Protein AF-A0A966RLU6-F1 (afdb_monomer)

pLDDT: mean 86.17, std 13.53, range [39.44, 98.38]

Foldseek 3Di:
DDDDDDDDDDDDPVVVVVVVVVVVVVVVVVVVVVVVVVDDPDPDAPDPDFQQEEEEEEPVQVVPVGPQVVVLVVVCVVPVVDDSVSRNYYYDYYHQAFPVPDPVVQVQDAPNGPHRDGGSYYHHDGGPCQVVDPDHDD

Nearest PDB structures (foldseek):
  3nq4-assembly1_C  TM=4.376E-01  e=2.181E+00  Salmonella enterica subsp. enterica serovar Typhimurium str. LT2
  7zuw-assembly1_CA  TM=2.846E-01  e=3.031E+00  Saccharomyces cerevisiae
  7b6h-assembly1_A  TM=2.661E-01  e=4.805E+00  Drosophila melanogaster
  4on1-assembly2_B  TM=2.001E-01  e=4.499E+00  Bacteroides fragilis

Radius of gyration: 28.86 Å; Cα contacts (8 Å, |Δi|>4): 133; chains: 1; bounding box: 43×43×102 Å

Sequence (138 aa):
MSIHFGVRPLMSSKFLFGALILIVHLLAAVSVFSQSLLEPRVTRLEVETPTRILFVGNSYFYYNDSLHNHVARMLEADNPYLHRAALQFKSSTISGASLAHHPIEWLVTPGRIGVMEPFELVILHDGSAQPLEHTGAR

Secondary structure (DSSP, 8-state):
-------PPPPPHHHHHHHHHHHHHHHHHHHHHHHHTTS-S--S-S-SS-SSEEEEESHHHHTTT-HHHHHHHHHHHH-TT--GGG---EEEE-TT--GGGS-HHHHHSTTTTS--SPPSEEEE---TTGGG-SSS--

Structure (mmCIF, N/CA/C/O backbone):
data_AF-A0A966RLU6-F1
#
_entry.id   AF-A0A966RLU6-F1
#
loop_
_atom_site.group_PDB
_atom_site.id
_atom_site.type_symbol
_atom_site.label_atom_id
_atom_site.label_alt_id
_atom_site.label_comp_id
_atom_site.label_asym_id
_atom_site.label_entity_id
_atom_site.label_seq_id
_atom_site.pdbx_PDB_ins_code
_atom_site.Cartn_x
_atom_site.Cartn_y
_atom_site.Cartn_z
_atom_site.occupancy
_atom_site.B_iso_or_equiv
_atom_site.auth_seq_id
_atom_site.auth_comp_id
_atom_site.auth_asym_id
_atom_site.auth_atom_id
_atom_site.pdbx_PDB_model_num
ATOM 1 N N . MET A 1 1 ? -13.633 25.106 -85.087 1.00 43.94 1 MET A N 1
ATOM 2 C CA . MET A 1 1 ? -13.422 24.155 -83.977 1.00 43.94 1 MET A CA 1
ATOM 3 C C . MET A 1 1 ? -13.559 24.941 -82.682 1.00 43.94 1 MET A C 1
ATOM 5 O O . MET A 1 1 ? -12.622 25.630 -82.313 1.00 43.94 1 MET A O 1
ATOM 9 N N . SER A 1 2 ? -14.750 24.951 -82.075 1.00 39.44 2 SER A N 1
ATOM 10 C CA . SER A 1 2 ? -15.026 25.729 -80.856 1.00 39.44 2 SER A CA 1
ATOM 11 C C . SER A 1 2 ? -15.148 24.775 -79.676 1.00 39.44 2 SER A C 1
ATOM 13 O O . SER A 1 2 ? -16.048 23.942 -79.639 1.00 39.44 2 SER A O 1
ATOM 15 N N . ILE A 1 3 ? -14.208 24.875 -78.743 1.00 48.66 3 ILE A N 1
ATOM 16 C CA . ILE A 1 3 ? -14.164 24.095 -77.504 1.00 48.66 3 ILE A CA 1
ATOM 17 C C . ILE A 1 3 ? -14.996 24.816 -76.441 1.00 48.66 3 ILE A C 1
ATOM 19 O O . ILE A 1 3 ? -14.689 25.942 -76.057 1.00 48.66 3 ILE A O 1
ATOM 23 N N . HIS A 1 4 ? -16.077 24.177 -75.997 1.00 48.81 4 HIS A N 1
ATOM 24 C CA . HIS A 1 4 ? -16.973 24.697 -74.968 1.00 48.81 4 HIS A CA 1
ATOM 25 C C . HIS A 1 4 ? -16.481 24.218 -73.593 1.00 48.81 4 HIS A C 1
ATOM 27 O O . HIS A 1 4 ? -16.604 23.041 -73.257 1.00 48.81 4 HIS A O 1
ATOM 33 N N . PHE A 1 5 ? -15.878 25.114 -72.807 1.00 56.84 5 PHE A N 1
ATOM 34 C CA . PHE A 1 5 ? -15.482 24.829 -71.426 1.00 56.84 5 PHE A CA 1
ATOM 35 C C . PHE A 1 5 ? -16.711 24.916 -70.512 1.00 56.84 5 PHE A C 1
ATOM 37 O O . PHE A 1 5 ? -17.126 25.998 -70.105 1.00 56.84 5 PHE A O 1
ATOM 44 N N . GLY A 1 6 ? -17.307 23.767 -70.192 1.00 52.62 6 GLY A N 1
ATOM 45 C CA . GLY A 1 6 ? -18.344 23.672 -69.167 1.00 52.62 6 GLY A CA 1
ATOM 46 C C . GLY A 1 6 ? -17.735 23.819 -67.772 1.00 52.62 6 GLY A C 1
ATOM 47 O O . GLY A 1 6 ? -17.035 22.923 -67.300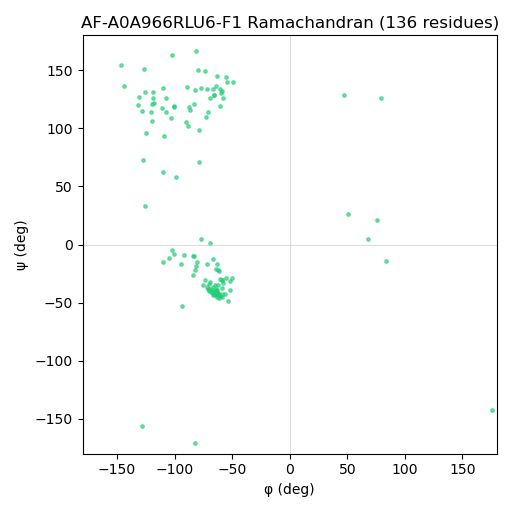 1.00 52.62 6 GLY A O 1
ATOM 48 N N . VAL A 1 7 ? -17.999 24.940 -67.101 1.00 59.72 7 VAL A N 1
ATOM 49 C CA . VAL A 1 7 ? -17.645 25.132 -65.688 1.00 59.72 7 VAL A CA 1
ATOM 50 C C . VAL A 1 7 ? -18.573 24.243 -64.856 1.00 59.72 7 VAL A C 1
ATOM 52 O O . VAL A 1 7 ? -19.788 24.432 -64.858 1.00 59.72 7 VAL A O 1
ATOM 55 N N . ARG A 1 8 ? -18.022 23.227 -64.182 1.00 61.19 8 ARG A N 1
ATOM 56 C CA . ARG A 1 8 ? -18.795 22.359 -63.277 1.00 61.19 8 ARG A CA 1
ATOM 57 C C . ARG A 1 8 ? -19.425 23.215 -62.165 1.00 61.19 8 ARG A C 1
ATOM 59 O O . ARG A 1 8 ? -18.701 24.017 -61.575 1.00 61.19 8 ARG A O 1
ATOM 66 N N . PRO A 1 9 ? -20.725 23.065 -61.849 1.00 56.81 9 PRO A N 1
ATOM 67 C CA . PRO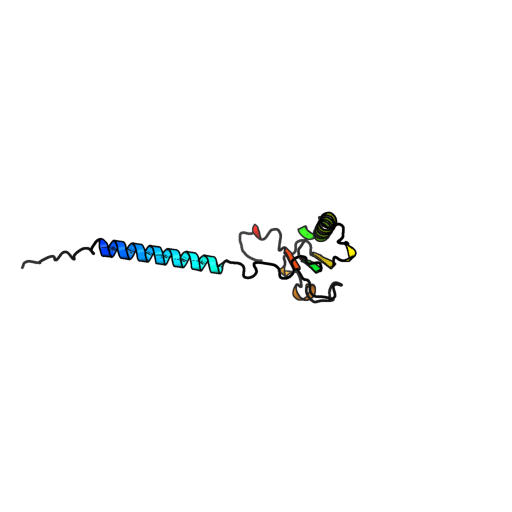 A 1 9 ? -21.344 23.867 -60.805 1.00 56.81 9 PRO A CA 1
ATOM 68 C C . PRO A 1 9 ? -20.733 23.507 -59.448 1.00 56.81 9 PRO A C 1
ATOM 70 O O . PRO A 1 9 ? -20.654 22.336 -59.072 1.00 56.81 9 PRO A O 1
ATOM 73 N N . LEU A 1 10 ? -20.286 24.533 -58.725 1.00 69.31 10 LEU A N 1
ATOM 74 C CA . LEU A 1 10 ? -19.835 24.419 -57.344 1.00 69.31 10 LEU A CA 1
ATOM 75 C C . LEU A 1 10 ? -21.010 23.913 -56.487 1.00 69.31 10 LEU A C 1
ATOM 77 O O . LEU A 1 10 ? -22.135 24.390 -56.643 1.00 69.31 10 LEU A O 1
ATOM 81 N N . MET A 1 11 ? -20.767 22.927 -55.615 1.00 66.19 11 MET A N 1
ATOM 82 C CA . MET A 1 11 ? -21.792 22.360 -54.723 1.00 66.19 11 MET A CA 1
ATOM 83 C C . MET A 1 11 ? -22.567 23.462 -53.983 1.00 66.19 11 MET A C 1
ATOM 85 O O . MET A 1 11 ? -21.982 24.449 -53.539 1.00 66.19 11 MET A O 1
ATOM 89 N N . SER A 1 12 ? -23.887 23.293 -53.832 1.00 77.38 12 SER A N 1
ATOM 90 C CA . SER A 1 12 ? -24.725 24.313 -53.187 1.00 77.38 12 SER A CA 1
ATOM 91 C C . SER A 1 12 ? -24.328 24.512 -51.718 1.00 77.38 12 SER A C 1
ATOM 93 O O . SER A 1 12 ? -23.980 23.559 -51.015 1.00 77.38 12 SER A O 1
ATOM 95 N N . SER A 1 13 ? -24.423 25.751 -51.231 1.00 74.88 13 SER A N 1
ATOM 96 C CA . SER A 1 13 ? -24.063 26.120 -49.854 1.00 74.88 13 SER A CA 1
ATOM 97 C C . SER A 1 13 ? -24.803 25.304 -48.788 1.00 74.88 13 SER A C 1
ATOM 99 O O . SER A 1 13 ? -24.252 25.043 -47.723 1.00 74.88 13 SER A O 1
ATOM 101 N N . LYS A 1 14 ? -26.016 24.825 -49.090 1.00 75.94 14 LYS A N 1
ATOM 102 C CA . LYS A 1 14 ? -26.803 23.957 -48.201 1.00 75.94 14 LYS A CA 1
ATOM 103 C C . LYS A 1 14 ? -26.176 22.568 -48.037 1.00 75.94 14 LYS A C 1
ATOM 105 O O . LYS A 1 14 ? -26.168 22.036 -46.931 1.00 75.94 14 LYS A O 1
ATOM 110 N N . PHE A 1 15 ? -25.614 22.004 -49.110 1.00 77.81 15 PHE A N 1
ATOM 111 C CA . PHE A 1 15 ? -24.894 20.725 -49.051 1.00 77.81 15 PHE A CA 1
ATOM 112 C C . PHE A 1 15 ? -23.563 20.859 -48.308 1.00 77.81 15 PHE A C 1
ATOM 114 O O . PHE A 1 15 ? -23.225 19.994 -47.505 1.00 77.81 15 PHE A O 1
ATOM 121 N N . LEU A 1 16 ? -22.838 21.962 -48.523 1.00 78.25 16 LEU A N 1
ATOM 122 C CA . LEU A 1 16 ? -21.591 22.256 -47.808 1.00 78.25 16 LEU A CA 1
ATOM 123 C C . LEU A 1 16 ? -21.825 22.434 -46.298 1.00 78.25 16 LEU A C 1
ATOM 125 O O . LEU A 1 16 ? -21.077 21.889 -45.492 1.00 78.25 16 LEU A O 1
ATOM 129 N N . PHE A 1 17 ? -22.896 23.132 -45.912 1.00 82.50 17 PHE A N 1
ATOM 130 C CA . PHE A 1 17 ? -23.263 23.322 -44.507 1.00 82.50 17 PHE A CA 1
ATOM 131 C C . PHE A 1 17 ? -2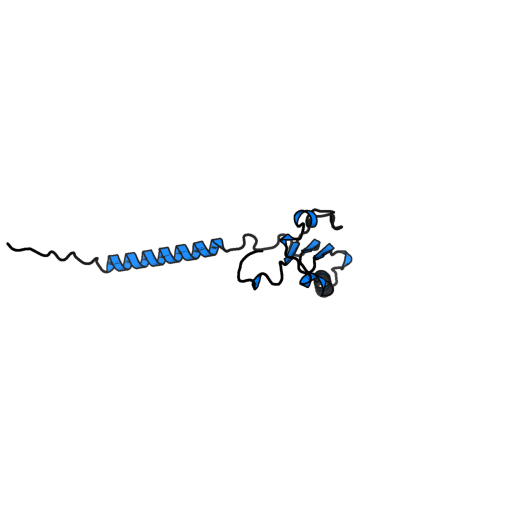3.683 22.006 -43.830 1.00 82.50 17 PHE A C 1
ATOM 133 O O . PHE A 1 17 ? -23.247 21.717 -42.718 1.00 82.50 17 PHE A O 1
ATOM 140 N N . GLY A 1 18 ? -24.462 21.163 -44.520 1.00 87.38 18 GLY A N 1
ATOM 141 C CA . GLY A 1 18 ? -24.825 19.831 -44.024 1.00 87.38 18 GLY A CA 1
ATOM 142 C C . GLY A 1 18 ? -23.618 18.901 -43.849 1.00 87.38 18 GLY A C 1
ATOM 143 O O . GLY A 1 18 ? -23.510 18.222 -42.829 1.00 87.38 18 GLY A O 1
ATOM 144 N N . ALA A 1 19 ? -22.676 18.913 -44.798 1.00 87.19 19 ALA A N 1
ATOM 145 C CA . ALA A 1 19 ? -21.437 18.141 -44.700 1.00 87.19 19 ALA A CA 1
ATOM 146 C C . ALA A 1 19 ? -20.558 18.604 -43.525 1.00 87.19 19 ALA A C 1
ATOM 148 O O . ALA A 1 19 ? -20.012 17.769 -42.806 1.00 87.19 19 ALA A O 1
ATOM 149 N N . LEU A 1 20 ? -20.469 19.917 -43.285 1.00 91.56 20 LEU A N 1
ATOM 150 C CA . LEU 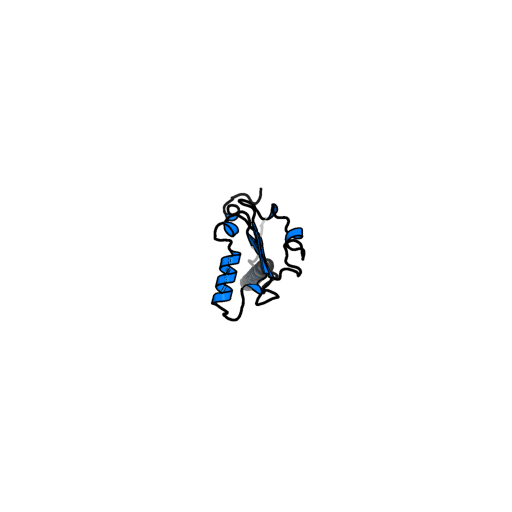A 1 20 ? -19.728 20.470 -42.151 1.00 91.56 20 LEU A CA 1
ATOM 151 C C . LEU A 1 20 ? -20.329 20.027 -40.810 1.00 91.56 20 LEU A C 1
ATOM 153 O O . LEU A 1 20 ? -19.593 19.585 -39.934 1.00 91.56 20 LEU A O 1
ATOM 157 N N . ILE A 1 21 ? -21.658 20.074 -40.663 1.00 92.38 21 ILE A N 1
ATOM 158 C CA . ILE A 1 21 ? -22.342 19.599 -39.449 1.00 92.38 21 ILE A CA 1
ATOM 159 C C . ILE A 1 21 ? -22.067 18.111 -39.213 1.00 92.38 21 ILE A C 1
ATOM 161 O O . ILE A 1 21 ? -21.766 17.724 -38.084 1.00 92.38 21 ILE A O 1
ATOM 165 N N . LEU A 1 22 ? -22.133 17.282 -40.258 1.00 92.31 22 LEU A N 1
ATOM 166 C CA . LEU A 1 22 ? -21.855 15.849 -40.152 1.00 92.31 22 LEU A CA 1
ATOM 167 C C . LEU A 1 22 ? -20.408 15.580 -39.718 1.00 92.31 22 LEU A C 1
ATOM 169 O O . LEU A 1 22 ? -20.182 14.754 -38.839 1.00 92.31 22 LEU A O 1
ATOM 173 N N . ILE A 1 23 ? -19.438 16.297 -40.292 1.00 93.31 23 ILE A N 1
ATOM 174 C CA . ILE A 1 23 ? -18.019 16.181 -39.928 1.00 93.31 23 ILE A CA 1
ATOM 175 C C . ILE A 1 23 ? -17.798 16.579 -38.466 1.00 93.31 23 ILE A C 1
ATOM 177 O O . ILE A 1 23 ? -17.101 15.870 -37.746 1.00 93.31 23 ILE A O 1
ATOM 181 N N . VAL A 1 24 ? -18.424 17.664 -38.002 1.00 93.50 24 VAL A N 1
ATOM 182 C CA . VAL A 1 24 ? -18.355 18.097 -36.597 1.00 93.50 24 VAL A CA 1
ATOM 183 C C . VAL A 1 24 ? -18.931 17.030 -35.661 1.00 93.50 24 VAL A C 1
ATOM 185 O O . VAL A 1 24 ? -18.313 16.717 -34.646 1.00 93.50 24 VAL A O 1
ATOM 188 N N . HIS A 1 25 ? -20.066 16.420 -36.014 1.00 88.44 25 HIS A N 1
ATOM 189 C CA . HIS A 1 25 ? -20.656 15.336 -35.220 1.00 88.44 25 HIS A CA 1
ATOM 190 C C . HIS A 1 25 ? -19.784 14.078 -35.216 1.00 88.44 25 HIS A C 1
ATOM 192 O O . HIS A 1 25 ? -19.627 13.448 -34.173 1.00 88.44 25 HIS A O 1
ATOM 198 N N . LEU A 1 26 ? -19.186 13.727 -36.357 1.00 90.50 26 LEU A N 1
ATOM 199 C CA . LEU A 1 26 ? -18.283 12.585 -36.462 1.00 90.50 26 LEU A CA 1
ATOM 200 C C . LEU A 1 26 ? -17.019 12.802 -35.615 1.00 90.50 26 LEU A C 1
ATOM 202 O O . LEU A 1 26 ? -16.617 11.908 -34.878 1.00 90.50 26 LEU A O 1
ATOM 206 N N . LEU A 1 27 ? -16.433 14.002 -35.667 1.00 88.62 27 LEU A N 1
ATOM 207 C CA . LEU A 1 27 ? -15.283 14.384 -34.843 1.00 88.62 27 LEU A CA 1
ATOM 208 C C . LEU A 1 27 ? -15.621 14.328 -33.348 1.00 88.62 27 LEU A C 1
ATOM 210 O O . LEU A 1 27 ? -14.868 13.736 -32.579 1.00 88.62 27 LEU A O 1
ATOM 214 N N . ALA A 1 28 ? -16.774 14.869 -32.944 1.00 86.62 28 ALA A N 1
ATOM 215 C CA . ALA A 1 28 ? -17.230 14.812 -31.557 1.00 86.62 28 ALA A CA 1
ATOM 216 C C . ALA A 1 28 ? -17.454 13.365 -31.075 1.00 86.62 28 ALA A C 1
ATOM 218 O O . ALA A 1 28 ? -17.046 13.016 -29.968 1.00 86.62 28 ALA A O 1
ATOM 219 N N . ALA A 1 29 ? -18.040 12.502 -31.913 1.00 81.38 29 ALA A N 1
ATOM 220 C CA . ALA A 1 29 ? -18.250 11.091 -31.592 1.00 81.38 29 ALA A CA 1
ATOM 221 C C . ALA A 1 29 ? -16.926 10.327 -31.402 1.00 81.38 29 ALA A C 1
ATOM 223 O O . ALA A 1 29 ? -16.803 9.532 -30.470 1.00 81.38 29 ALA A O 1
ATOM 224 N N . VAL A 1 30 ? -15.915 10.603 -32.237 1.00 83.94 30 VAL A N 1
ATOM 225 C CA . VAL A 1 30 ? -14.570 10.019 -32.093 1.00 83.94 30 VAL A CA 1
ATOM 226 C C . VAL A 1 30 ? -13.915 10.467 -30.782 1.00 83.94 30 VAL A C 1
ATOM 228 O O . VAL A 1 30 ? -13.350 9.635 -30.075 1.00 83.94 30 VAL A O 1
ATOM 231 N N . SER A 1 31 ? -14.030 11.747 -30.409 1.00 74.31 31 SER A N 1
ATOM 232 C CA . SER A 1 31 ? -13.455 12.264 -29.159 1.00 74.31 31 SER A CA 1
ATOM 233 C C . SER A 1 31 ? -14.061 11.630 -27.901 1.00 74.31 31 SER A C 1
ATOM 235 O O . SER A 1 31 ? -13.315 11.268 -26.994 1.00 74.31 31 SER A O 1
ATOM 237 N N . VAL A 1 32 ? -15.386 11.447 -27.848 1.00 75.25 32 VAL A N 1
ATOM 238 C CA . VAL A 1 32 ? -16.063 10.806 -26.701 1.00 75.25 32 VAL A CA 1
ATOM 239 C C . VAL A 1 32 ? -15.668 9.331 -26.579 1.00 75.25 32 VAL A C 1
ATOM 241 O O . VAL A 1 32 ? -15.396 8.845 -25.482 1.00 75.25 32 VAL A O 1
ATOM 244 N N . PHE A 1 33 ? -15.566 8.619 -27.704 1.00 74.06 33 PHE A N 1
ATOM 245 C CA . PHE A 1 33 ? -15.141 7.220 -27.709 1.00 74.06 33 PHE A CA 1
ATOM 246 C C . PHE A 1 33 ? -13.698 7.046 -27.209 1.00 74.06 33 PHE A C 1
ATOM 248 O O . PHE A 1 33 ? -13.432 6.154 -26.409 1.00 74.06 33 PHE A O 1
ATOM 255 N N . SER A 1 34 ? -12.771 7.925 -27.611 1.00 69.62 34 SER A N 1
ATOM 256 C CA . SER A 1 34 ? -11.386 7.886 -27.123 1.00 69.62 34 SER A CA 1
ATOM 257 C C . SER A 1 34 ? -11.268 8.100 -25.613 1.00 69.62 34 SER A C 1
ATOM 259 O O . SER A 1 34 ? -10.405 7.489 -24.989 1.00 69.62 34 SER A O 1
ATOM 261 N N . GLN A 1 35 ? -12.123 8.934 -25.015 1.00 70.94 35 GLN A N 1
ATOM 262 C CA . GLN A 1 35 ? -12.110 9.163 -23.566 1.00 70.94 35 GLN A CA 1
ATOM 263 C C . GLN A 1 35 ? -12.595 7.938 -22.786 1.00 70.94 35 GLN A C 1
ATOM 265 O O . GLN A 1 35 ? -11.978 7.584 -21.787 1.00 70.94 35 GLN A O 1
ATOM 270 N N . SER A 1 36 ? -13.607 7.228 -23.293 1.00 71.31 36 SER A N 1
ATOM 271 C CA . SER A 1 36 ? -14.102 5.986 -22.681 1.00 71.31 36 SER A CA 1
ATOM 272 C C . SER A 1 36 ? -13.037 4.879 -22.609 1.00 71.31 36 SER A C 1
ATOM 274 O O . SER A 1 36 ? -13.051 4.080 -21.676 1.00 71.31 36 SER A O 1
ATOM 276 N N . LEU A 1 37 ? -12.070 4.846 -23.537 1.00 73.56 37 LEU A N 1
ATOM 277 C CA . LEU A 1 37 ? -10.959 3.880 -23.503 1.00 73.56 37 LEU A CA 1
ATOM 278 C C . LEU A 1 37 ? -9.927 4.158 -22.400 1.00 73.56 37 LEU A C 1
ATOM 280 O O . LEU A 1 37 ? -9.115 3.287 -22.094 1.00 73.56 37 LEU A O 1
ATOM 284 N N . LEU A 1 38 ? -9.926 5.367 -21.840 1.00 77.88 38 LEU A N 1
ATOM 285 C CA . LEU A 1 38 ? -8.985 5.794 -20.806 1.00 77.88 38 LEU A CA 1
ATOM 286 C C . LEU A 1 38 ? -9.607 5.779 -19.406 1.00 77.88 38 LEU A C 1
ATOM 288 O O . LEU A 1 38 ? -8.907 6.034 -18.426 1.00 77.88 38 LEU A O 1
ATOM 292 N N . GLU A 1 39 ? -10.904 5.487 -19.292 1.00 83.69 39 GLU A N 1
ATOM 293 C CA . GLU A 1 39 ? -11.570 5.429 -17.997 1.00 83.69 39 GLU A CA 1
ATOM 294 C C . GLU A 1 39 ? -11.137 4.180 -17.214 1.00 83.69 39 GLU A C 1
ATOM 296 O O . GLU A 1 39 ? -11.101 3.068 -17.757 1.00 83.69 39 GLU A O 1
ATOM 301 N N . PRO A 1 40 ? -10.805 4.327 -15.919 1.00 86.50 40 PRO A N 1
ATOM 302 C CA . PRO A 1 40 ? -10.436 3.187 -15.105 1.00 86.50 40 PRO A CA 1
ATOM 303 C C . PRO A 1 40 ? -11.643 2.265 -14.938 1.00 86.50 40 PRO A C 1
ATOM 305 O O . PRO A 1 40 ? -12.714 2.677 -14.496 1.00 86.50 40 PRO A O 1
ATOM 308 N N . ARG A 1 41 ? -11.446 0.974 -15.223 1.00 87.56 41 ARG A N 1
ATOM 309 C CA . ARG A 1 41 ? -12.474 -0.057 -15.006 1.00 87.56 41 ARG A CA 1
ATOM 310 C C . ARG A 1 41 ? -12.936 -0.126 -13.544 1.00 87.56 41 ARG A C 1
ATOM 312 O O . ARG A 1 41 ? -14.085 -0.465 -13.281 1.00 87.56 41 ARG A O 1
ATOM 319 N N . VAL A 1 42 ? -12.033 0.151 -12.604 1.00 86.88 42 VAL A N 1
ATOM 320 C CA . VAL A 1 42 ? -12.311 0.170 -11.164 1.00 86.88 42 VAL A CA 1
ATOM 321 C C . VAL A 1 42 ? -12.412 1.624 -10.718 1.00 86.88 42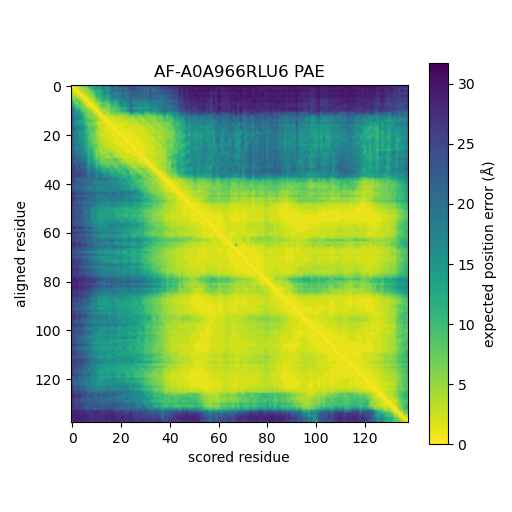 VAL A C 1
ATOM 323 O O . VAL A 1 42 ? -11.412 2.334 -10.680 1.00 86.88 42 VAL A O 1
ATOM 326 N N . THR A 1 43 ? -13.624 2.063 -10.389 1.00 90.06 43 THR A N 1
ATOM 327 C CA . THR A 1 43 ? -13.917 3.445 -9.964 1.00 90.06 43 THR A CA 1
ATOM 328 C C . THR A 1 43 ? -14.154 3.576 -8.462 1.00 90.06 43 THR A C 1
ATOM 330 O O . THR A 1 43 ? -14.176 4.684 -7.933 1.00 90.06 43 THR A O 1
ATOM 333 N N . ARG A 1 44 ? -14.317 2.449 -7.763 1.00 89.69 44 ARG A N 1
ATOM 334 C CA . ARG A 1 44 ? -14.449 2.372 -6.308 1.00 89.69 44 ARG A CA 1
ATOM 335 C C . ARG A 1 44 ? -13.823 1.088 -5.784 1.00 89.69 44 ARG A C 1
ATOM 337 O O . ARG A 1 44 ? -13.768 0.091 -6.504 1.00 89.69 44 ARG A O 1
ATOM 344 N N . LEU A 1 45 ? -13.404 1.115 -4.527 1.00 88.31 45 LEU A N 1
ATOM 345 C CA . LEU A 1 45 ? -12.998 -0.089 -3.812 1.00 88.31 45 LEU A CA 1
ATOM 346 C C . LEU A 1 45 ? -14.232 -0.927 -3.455 1.00 88.31 45 LEU A C 1
ATOM 348 O O . LEU A 1 45 ? -15.316 -0.389 -3.235 1.00 88.31 45 LEU A O 1
ATOM 352 N N . GLU A 1 46 ? -14.063 -2.246 -3.405 1.00 87.94 46 GLU A N 1
ATOM 353 C CA . GLU A 1 46 ? -15.117 -3.170 -2.961 1.00 87.94 46 GLU A CA 1
ATOM 354 C C . GLU A 1 46 ? -15.329 -3.103 -1.444 1.00 87.94 46 GLU A C 1
ATOM 356 O O . GLU A 1 46 ? -16.445 -3.283 -0.962 1.00 87.94 46 GLU A O 1
ATOM 361 N N . VAL A 1 47 ? -14.258 -2.804 -0.703 1.00 91.69 47 VAL A N 1
ATOM 362 C CA . VAL A 1 47 ? -14.261 -2.629 0.750 1.00 91.69 47 VAL A CA 1
ATOM 363 C C . VAL A 1 47 ? -14.021 -1.156 1.057 1.00 91.69 47 VAL A C 1
ATOM 365 O O . VAL A 1 47 ? -12.965 -0.618 0.725 1.00 91.69 47 VAL A O 1
ATOM 368 N N . GLU A 1 48 ? -14.994 -0.501 1.691 1.00 88.62 48 GLU A N 1
ATOM 369 C CA . GLU A 1 48 ? -14.913 0.934 2.008 1.00 88.62 48 GLU A CA 1
ATOM 370 C C . GLU A 1 48 ? -13.875 1.237 3.100 1.00 88.62 48 GLU A C 1
ATOM 372 O O . GLU A 1 48 ? -13.196 2.260 3.043 1.00 88.62 48 GLU A O 1
ATOM 377 N N . THR A 1 49 ? -13.706 0.330 4.068 1.00 89.31 49 THR A N 1
ATOM 378 C CA . THR A 1 49 ? -12.779 0.484 5.202 1.00 89.31 49 THR A CA 1
ATOM 379 C C . THR A 1 49 ? -11.853 -0.732 5.326 1.00 89.31 49 THR A C 1
ATOM 381 O O . THR A 1 49 ? -12.050 -1.567 6.214 1.00 89.31 49 THR A O 1
ATOM 384 N N . PRO A 1 50 ? -10.868 -0.894 4.423 1.00 93.56 50 PRO A N 1
ATOM 385 C CA . PRO A 1 50 ? -10.001 -2.064 4.430 1.00 93.56 50 PRO A CA 1
ATOM 386 C C . PRO A 1 50 ? -9.119 -2.093 5.685 1.00 93.56 50 PRO A C 1
ATOM 388 O O . PRO A 1 50 ? -8.484 -1.108 6.057 1.00 93.56 50 PRO A O 1
ATOM 391 N N . THR A 1 51 ? -9.049 -3.255 6.325 1.00 94.94 51 THR A N 1
ATOM 392 C CA . THR A 1 51 ? -8.226 -3.533 7.512 1.00 94.94 51 THR A CA 1
ATOM 393 C C . THR A 1 51 ? -7.055 -4.469 7.202 1.00 94.94 51 THR A C 1
ATOM 395 O O . THR A 1 51 ? -6.099 -4.531 7.977 1.00 94.94 51 THR A O 1
ATOM 398 N N . ARG A 1 52 ? -7.071 -5.149 6.046 1.00 96.62 52 ARG A N 1
ATOM 399 C CA . ARG A 1 52 ? -5.974 -5.982 5.524 1.00 96.62 52 ARG A CA 1
ATOM 400 C C . ARG A 1 52 ? -5.342 -5.300 4.316 1.00 96.62 52 ARG A C 1
ATOM 402 O O . ARG A 1 52 ? -5.797 -5.482 3.188 1.00 96.62 52 ARG A O 1
ATOM 409 N N . ILE A 1 53 ? -4.286 -4.521 4.554 1.00 97.56 53 ILE A N 1
ATOM 410 C CA . ILE A 1 53 ? -3.617 -3.723 3.514 1.00 97.56 53 ILE A CA 1
ATOM 411 C C . ILE A 1 53 ? -2.160 -4.155 3.354 1.00 97.56 53 ILE A C 1
ATOM 413 O O . ILE A 1 53 ? -1.415 -4.234 4.333 1.00 97.56 53 ILE A O 1
ATOM 417 N N . LEU A 1 54 ? -1.736 -4.382 2.112 1.00 98.12 54 LEU A N 1
ATOM 418 C CA . LEU A 1 54 ? -0.341 -4.631 1.763 1.00 98.12 54 LEU A CA 1
ATOM 419 C C . LEU A 1 54 ? 0.255 -3.426 1.033 1.00 98.12 54 LEU A C 1
ATOM 421 O O . LEU A 1 54 ? -0.258 -2.998 0.006 1.00 98.12 54 LEU A O 1
ATOM 425 N N . PHE A 1 55 ? 1.379 -2.923 1.528 1.00 97.88 55 PHE A N 1
ATOM 426 C CA . PHE A 1 55 ? 2.193 -1.902 0.880 1.00 97.88 55 PHE A CA 1
ATOM 427 C C . PHE A 1 55 ? 3.390 -2.586 0.211 1.00 97.88 55 PHE A C 1
ATOM 429 O O . PHE A 1 55 ? 4.192 -3.226 0.893 1.00 97.88 55 PHE A O 1
ATOM 436 N N . VAL A 1 56 ? 3.521 -2.466 -1.109 1.00 97.88 56 VAL A N 1
ATOM 437 C CA . VAL A 1 56 ? 4.654 -3.006 -1.874 1.00 97.88 56 VAL A CA 1
ATOM 438 C C . VAL A 1 56 ? 5.381 -1.866 -2.567 1.00 97.88 56 VAL A C 1
ATOM 440 O O . VAL A 1 56 ? 4.769 -1.084 -3.292 1.00 97.88 56 VAL A O 1
ATOM 443 N N . GLY A 1 57 ? 6.686 -1.768 -2.349 1.00 96.00 57 GLY A N 1
ATOM 444 C CA . GLY A 1 57 ? 7.487 -0.732 -2.985 1.00 96.00 57 GLY A CA 1
ATOM 445 C C . GLY A 1 57 ? 8.929 -0.751 -2.516 1.00 96.00 57 GLY A C 1
ATOM 446 O O . GLY A 1 57 ? 9.511 -1.800 -2.268 1.00 96.00 57 GLY A O 1
ATOM 447 N N . ASN A 1 58 ? 9.524 0.424 -2.365 1.00 95.44 58 ASN A N 1
ATOM 448 C CA . ASN A 1 58 ? 10.958 0.537 -2.122 1.00 95.44 58 ASN A CA 1
ATOM 449 C C . ASN A 1 58 ? 11.284 1.401 -0.898 1.00 95.44 58 ASN A C 1
ATOM 451 O O . ASN A 1 58 ? 10.484 1.550 0.029 1.00 95.44 58 ASN A O 1
ATOM 455 N N . SER A 1 59 ? 12.493 1.955 -0.886 1.00 94.19 59 SER A N 1
ATOM 456 C CA . SER A 1 59 ? 13.016 2.851 0.142 1.00 94.19 59 SER A CA 1
ATOM 457 C C . SER A 1 59 ? 12.083 4.021 0.478 1.00 94.19 59 SER A C 1
ATOM 459 O O . SER A 1 59 ? 12.064 4.437 1.634 1.00 94.19 59 SER A O 1
ATOM 461 N N . TYR A 1 60 ? 11.259 4.495 -0.464 1.00 91.31 60 TYR A N 1
ATOM 462 C CA . TYR A 1 60 ? 10.240 5.523 -0.208 1.00 91.31 60 TYR A CA 1
ATOM 463 C C . TYR A 1 60 ? 9.171 5.054 0.784 1.00 91.31 60 TYR A C 1
ATOM 465 O O . TYR A 1 60 ? 8.748 5.811 1.655 1.00 91.31 60 TYR A O 1
ATOM 473 N N . PHE A 1 61 ? 8.760 3.789 0.696 1.00 94.06 61 PHE A N 1
ATOM 474 C CA . PHE A 1 61 ? 7.827 3.187 1.647 1.00 94.06 61 PHE A CA 1
ATOM 475 C C . PHE A 1 61 ? 8.503 2.722 2.929 1.00 94.06 61 PHE A C 1
ATOM 477 O O . PHE A 1 61 ? 7.795 2.500 3.907 1.00 94.06 61 PHE A O 1
ATOM 484 N N . TYR A 1 62 ? 9.827 2.546 2.945 1.00 94.62 62 TYR A N 1
ATOM 485 C CA . TYR A 1 62 ? 10.560 2.009 4.092 1.00 94.62 62 TYR A CA 1
ATOM 486 C C . TYR A 1 62 ? 11.104 3.092 5.035 1.00 94.62 62 TYR A C 1
ATOM 488 O O . TYR A 1 62 ? 10.818 3.053 6.228 1.00 94.62 62 TYR A O 1
ATOM 496 N N . TYR A 1 63 ? 11.856 4.080 4.533 1.00 90.94 63 TYR A N 1
ATOM 497 C CA . TYR A 1 63 ? 12.665 4.977 5.379 1.00 90.94 63 TYR A CA 1
ATOM 498 C C . TYR A 1 63 ? 11.892 6.083 6.116 1.00 90.94 63 TYR A C 1
ATOM 500 O O . TYR A 1 63 ? 12.501 6.889 6.813 1.00 90.94 63 TYR A O 1
ATOM 508 N N . ASN A 1 64 ? 10.564 6.100 6.030 1.00 86.94 64 ASN A N 1
ATOM 509 C CA . ASN A 1 64 ? 9.703 7.010 6.784 1.00 86.94 64 ASN A CA 1
ATOM 510 C C . ASN A 1 64 ? 8.907 6.237 7.849 1.00 86.94 64 ASN A C 1
ATOM 512 O O . ASN A 1 64 ? 7.696 6.102 7.715 1.00 86.94 64 ASN A O 1
ATOM 516 N N . ASP A 1 65 ? 9.605 5.610 8.810 1.00 89.62 65 ASP A N 1
ATOM 517 C CA . ASP A 1 65 ? 9.023 4.686 9.816 1.00 89.62 65 ASP A CA 1
ATOM 518 C C . ASP A 1 65 ? 8.146 3.583 9.191 1.00 89.62 65 ASP A C 1
ATOM 520 O O . ASP A 1 65 ? 7.220 3.058 9.792 1.00 89.62 65 ASP A O 1
ATOM 524 N N . SER A 1 66 ? 8.432 3.251 7.938 1.00 91.81 66 SER A N 1
ATOM 525 C CA . SER A 1 66 ? 7.521 2.660 6.975 1.00 91.81 66 SER A CA 1
ATOM 526 C C . SER A 1 66 ? 6.126 3.304 6.855 1.00 91.81 66 SER A C 1
ATOM 528 O O . SER A 1 66 ? 5.356 3.404 7.807 1.00 91.81 66 SER A O 1
ATOM 530 N N . LEU A 1 67 ? 5.720 3.637 5.626 1.00 94.44 67 LEU A N 1
ATOM 531 C CA . LEU A 1 67 ? 4.483 4.385 5.353 1.00 94.44 67 LEU A CA 1
ATOM 532 C C . LEU A 1 67 ? 3.228 3.777 6.013 1.00 94.44 67 LEU A C 1
ATOM 534 O O . LEU A 1 67 ? 2.397 4.507 6.555 1.00 94.44 67 LEU A O 1
ATOM 538 N N . HIS A 1 68 ? 3.118 2.446 6.035 1.00 95.25 68 HIS A N 1
ATOM 539 C CA . HIS A 1 68 ? 1.985 1.737 6.637 1.00 95.25 68 HIS A CA 1
ATOM 540 C C . HIS A 1 68 ? 1.778 2.051 8.130 1.00 95.25 68 HIS A C 1
ATOM 542 O O . HIS A 1 68 ? 0.640 2.076 8.600 1.00 95.25 68 HIS A O 1
ATOM 548 N N . ASN A 1 69 ? 2.846 2.350 8.878 1.00 95.19 69 ASN A N 1
ATOM 549 C CA . ASN A 1 69 ? 2.747 2.701 10.293 1.00 95.19 69 ASN A CA 1
ATOM 550 C C . ASN A 1 69 ? 2.115 4.076 10.499 1.00 95.19 69 ASN A C 1
ATOM 552 O O . ASN A 1 69 ? 1.329 4.241 11.433 1.00 95.19 69 ASN A O 1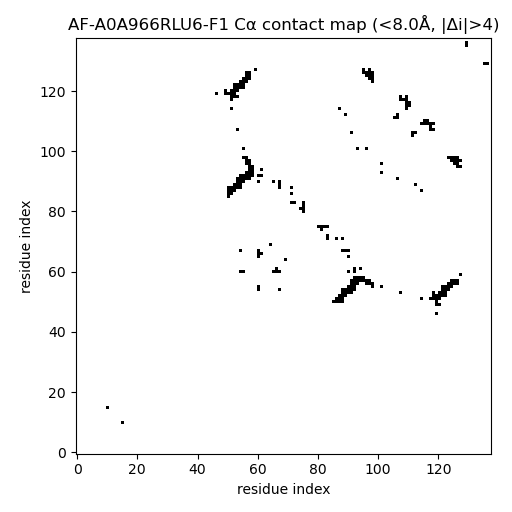
ATOM 556 N N . HIS A 1 70 ? 2.434 5.045 9.639 1.00 94.50 70 HIS A N 1
ATOM 557 C CA . HIS A 1 70 ? 1.806 6.363 9.671 1.00 94.50 70 HIS A CA 1
ATOM 558 C C . HIS A 1 70 ? 0.327 6.282 9.301 1.00 94.50 70 HIS A C 1
ATOM 560 O O . HIS A 1 70 ? -0.496 6.858 10.006 1.00 94.50 70 HIS A O 1
ATOM 566 N N . VAL A 1 71 ? -0.021 5.512 8.264 1.00 94.38 71 VAL A N 1
ATOM 567 C CA . VAL A 1 71 ? -1.424 5.293 7.872 1.00 94.38 71 VAL A CA 1
ATOM 568 C C . VAL A 1 71 ? -2.221 4.670 9.019 1.00 94.38 71 VAL A C 1
ATOM 570 O O . VAL A 1 71 ? -3.290 5.170 9.356 1.00 94.38 71 VAL A O 1
ATOM 573 N N . ALA A 1 72 ? -1.675 3.649 9.688 1.00 93.44 72 ALA A N 1
ATOM 574 C CA . ALA A 1 72 ? -2.320 3.045 10.854 1.00 93.44 72 ALA A CA 1
ATOM 575 C C . ALA A 1 72 ? -2.561 4.056 11.991 1.00 93.44 72 ALA A C 1
ATOM 577 O O . ALA A 1 72 ? -3.642 4.070 12.571 1.00 93.44 72 ALA A O 1
ATOM 578 N N . ARG A 1 73 ? -1.584 4.928 12.292 1.00 92.75 73 ARG A N 1
ATOM 579 C CA . ARG A 1 73 ? -1.730 5.968 13.332 1.00 92.75 73 ARG A CA 1
ATOM 580 C C . ARG A 1 73 ? -2.765 7.031 12.956 1.00 92.75 73 ARG A C 1
ATOM 582 O O . ARG A 1 73 ? -3.472 7.505 13.834 1.00 92.75 73 ARG A O 1
ATOM 589 N N . MET A 1 74 ? -2.855 7.412 11.680 1.00 93.38 74 MET A N 1
ATOM 590 C CA . MET A 1 74 ? -3.872 8.365 11.218 1.00 93.38 74 MET A CA 1
ATOM 591 C C . MET A 1 74 ? -5.282 7.783 11.344 1.00 93.38 74 MET A C 1
ATOM 593 O O . MET A 1 74 ? -6.174 8.479 11.810 1.00 93.38 74 MET A O 1
ATOM 597 N N . LEU A 1 75 ? -5.468 6.505 11.000 1.00 92.06 75 LEU A N 1
ATOM 598 C CA . LEU A 1 75 ? -6.753 5.821 11.168 1.00 92.06 75 LEU A CA 1
ATOM 599 C C . LEU A 1 75 ? -7.161 5.695 12.641 1.00 92.06 75 LEU A C 1
ATOM 601 O O . LEU A 1 75 ? -8.319 5.913 12.972 1.00 92.06 75 LEU A O 1
ATOM 605 N N . GLU A 1 76 ? -6.216 5.375 13.524 1.00 90.75 76 GLU A N 1
ATOM 606 C CA . GLU A 1 76 ? -6.454 5.324 14.974 1.00 90.75 76 GLU A CA 1
ATOM 607 C C . GLU A 1 76 ? -6.803 6.708 15.552 1.00 90.75 76 GLU A C 1
ATOM 609 O O . GLU A 1 76 ? -7.634 6.816 16.451 1.00 90.75 76 GLU A O 1
ATOM 614 N N . ALA A 1 77 ? -6.204 7.779 15.019 1.00 91.81 77 ALA A N 1
ATOM 615 C CA . ALA A 1 77 ? -6.514 9.148 15.426 1.00 91.81 77 ALA A CA 1
ATOM 616 C C . ALA A 1 77 ? -7.891 9.627 14.929 1.00 91.81 77 ALA A C 1
ATOM 618 O O . ALA A 1 77 ? -8.570 10.358 15.646 1.00 91.81 77 ALA A O 1
ATOM 619 N N . ASP A 1 78 ? -8.293 9.230 13.720 1.00 92.56 78 ASP A N 1
ATOM 620 C CA . ASP A 1 78 ? -9.595 9.568 13.131 1.00 92.56 78 ASP A CA 1
ATOM 621 C C . ASP A 1 78 ? -10.740 8.749 13.750 1.00 92.56 78 ASP A C 1
ATOM 623 O O . ASP A 1 78 ? -11.842 9.253 13.965 1.00 92.56 78 ASP A O 1
ATOM 627 N N . ASN A 1 79 ? -10.465 7.491 14.112 1.00 88.75 79 ASN A N 1
ATOM 628 C CA . ASN A 1 79 ? -11.431 6.593 14.725 1.00 88.75 79 ASN A CA 1
ATOM 629 C C . ASN A 1 79 ? -10.911 6.031 16.063 1.00 88.75 79 ASN A C 1
ATOM 631 O O . ASN A 1 79 ? -10.247 4.993 16.077 1.00 88.75 79 ASN A O 1
ATOM 635 N N . PRO A 1 80 ? -11.284 6.631 17.210 1.00 83.44 80 PRO A N 1
ATOM 636 C CA . PRO A 1 80 ? -10.796 6.210 18.526 1.00 83.44 80 PRO A CA 1
ATOM 637 C C . PRO A 1 80 ? -11.273 4.812 18.958 1.00 83.44 80 PRO A C 1
ATOM 639 O O . PRO A 1 80 ? -10.753 4.258 19.927 1.00 83.44 80 PRO A O 1
ATOM 642 N N . TYR A 1 81 ? -12.256 4.229 18.264 1.00 86.06 81 TYR A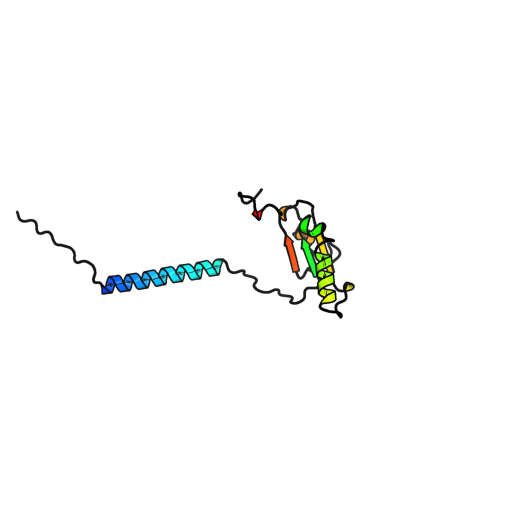 N 1
ATOM 643 C CA . TYR A 1 81 ? -12.731 2.862 18.504 1.00 86.06 81 TYR A CA 1
ATOM 644 C C . TYR A 1 81 ? -12.007 1.821 17.636 1.00 86.06 81 TYR A C 1
ATOM 646 O O . TYR A 1 81 ? -12.174 0.618 17.842 1.00 86.06 81 TYR A O 1
ATOM 654 N N . LEU A 1 82 ? -11.201 2.261 16.666 1.00 85.94 82 LEU A N 1
ATOM 655 C CA . LEU A 1 82 ? -10.394 1.391 15.825 1.00 85.94 82 LEU A CA 1
ATOM 656 C C . LEU A 1 82 ? -9.044 1.140 16.491 1.00 85.94 82 LEU A C 1
ATOM 658 O O . LEU A 1 82 ? -8.127 1.956 16.445 1.00 85.94 82 LEU A O 1
ATOM 662 N N . HIS A 1 83 ? -8.903 -0.036 17.090 1.00 85.50 83 HIS A N 1
ATOM 663 C CA . HIS A 1 83 ? -7.639 -0.435 17.688 1.00 85.50 83 HIS A CA 1
ATOM 664 C C . HIS A 1 83 ? -6.636 -0.876 16.625 1.00 85.50 83 HIS A C 1
ATOM 666 O O . HIS A 1 83 ? -6.940 -1.717 15.778 1.00 85.50 83 HIS A O 1
ATOM 672 N N . ARG A 1 84 ? -5.388 -0.413 16.743 1.00 84.44 84 ARG A N 1
ATOM 673 C CA . ARG A 1 84 ? -4.283 -0.815 15.859 1.00 84.44 84 ARG A CA 1
ATOM 674 C C . ARG A 1 84 ? -4.107 -2.332 15.735 1.00 84.44 84 ARG A C 1
ATOM 676 O O . ARG A 1 84 ? -3.717 -2.811 14.678 1.00 84.44 84 ARG A O 1
ATOM 683 N N . ALA A 1 85 ? -4.417 -3.093 16.786 1.00 86.50 85 ALA A N 1
ATOM 684 C CA . ALA A 1 85 ? -4.345 -4.556 16.777 1.00 86.50 85 ALA A CA 1
ATOM 685 C C . ALA A 1 85 ? -5.328 -5.223 15.792 1.00 86.50 85 ALA A C 1
ATOM 687 O O . ALA A 1 85 ? -5.105 -6.364 15.395 1.00 86.50 85 ALA A O 1
ATOM 688 N N . ALA A 1 86 ? -6.393 -4.524 15.389 1.00 89.81 86 ALA A N 1
ATOM 689 C CA . ALA A 1 86 ? -7.325 -4.987 14.365 1.00 89.81 86 ALA A CA 1
ATOM 690 C C . ALA A 1 86 ? -6.803 -4.747 12.934 1.00 89.81 86 ALA A C 1
ATOM 692 O O . ALA A 1 86 ? -7.317 -5.341 11.989 1.00 89.81 86 ALA A O 1
ATOM 693 N N . LEU A 1 87 ? -5.779 -3.902 12.761 1.00 94.56 87 LEU A N 1
ATOM 694 C CA . LEU A 1 87 ? -5.195 -3.592 11.459 1.00 94.56 87 LEU A CA 1
ATOM 695 C C . LEU A 1 87 ? -4.105 -4.603 11.109 1.00 94.56 87 LEU A C 1
ATOM 697 O O . LEU A 1 87 ? -3.061 -4.689 11.755 1.00 94.56 87 LEU A O 1
ATOM 701 N N . GLN A 1 88 ? -4.315 -5.336 10.024 1.00 96.69 88 GLN A N 1
ATOM 702 C CA . GLN A 1 88 ? -3.354 -6.287 9.475 1.00 96.69 88 GLN A CA 1
ATOM 703 C C . GLN A 1 88 ? -2.590 -5.646 8.317 1.00 96.69 88 GLN A C 1
ATOM 705 O O . GLN A 1 88 ? -2.619 -6.113 7.177 1.00 96.69 88 GLN A O 1
ATOM 710 N N . PHE A 1 89 ? -1.916 -4.534 8.609 1.00 96.75 89 PHE A N 1
ATOM 711 C CA . PHE A 1 89 ? -1.108 -3.834 7.617 1.00 96.75 89 PHE A CA 1
ATOM 712 C C . PHE A 1 89 ? 0.262 -4.499 7.490 1.00 96.75 89 PHE A C 1
ATOM 714 O O . PHE A 1 89 ? 0.921 -4.796 8.489 1.00 96.75 89 PHE A O 1
ATOM 721 N N . LYS A 1 90 ? 0.698 -4.738 6.252 1.00 97.38 90 LYS A N 1
ATOM 722 C CA . LYS A 1 90 ? 2.003 -5.324 5.929 1.00 97.38 90 LYS A CA 1
ATOM 723 C C . LYS A 1 90 ? 2.751 -4.452 4.938 1.00 97.38 90 LYS A C 1
ATOM 725 O O . LYS A 1 90 ? 2.145 -3.783 4.111 1.00 97.38 90 LYS A O 1
ATOM 730 N N . SER A 1 91 ? 4.075 -4.494 5.009 1.00 97.19 91 SER A N 1
ATOM 731 C CA . SER A 1 91 ? 4.961 -3.770 4.104 1.00 97.19 91 SER A CA 1
ATOM 732 C C . SER A 1 91 ? 6.024 -4.719 3.562 1.00 97.19 91 SER A C 1
ATOM 734 O O . SER A 1 91 ? 6.682 -5.418 4.333 1.00 97.19 91 SER A O 1
ATOM 736 N N . SER A 1 92 ? 6.164 -4.771 2.240 1.00 97.31 92 SER A N 1
ATOM 737 C CA . SER A 1 92 ? 7.214 -5.503 1.535 1.00 97.31 92 SER A CA 1
ATOM 738 C C . SER A 1 92 ? 8.022 -4.504 0.724 1.00 97.31 92 SER A C 1
ATOM 740 O O . SER A 1 92 ? 7.550 -3.985 -0.289 1.00 97.31 92 SER A O 1
ATOM 742 N N . THR A 1 93 ? 9.232 -4.206 1.192 1.00 96.50 93 THR A N 1
ATOM 743 C CA . THR A 1 93 ? 10.076 -3.177 0.585 1.00 96.50 93 THR A CA 1
ATOM 744 C C . THR A 1 93 ? 11.449 -3.704 0.220 1.00 96.50 93 THR A C 1
ATOM 746 O O . THR A 1 93 ? 12.124 -4.288 1.067 1.00 96.50 93 THR A O 1
ATOM 749 N N . ILE A 1 94 ? 11.887 -3.436 -1.010 1.00 95.75 94 ILE A N 1
ATOM 750 C CA . ILE A 1 94 ? 13.254 -3.704 -1.469 1.00 95.75 94 ILE A CA 1
ATOM 751 C C . ILE A 1 94 ? 13.885 -2.360 -1.848 1.00 95.75 94 ILE A C 1
ATOM 753 O O . ILE A 1 94 ? 13.353 -1.617 -2.671 1.00 95.75 94 ILE A O 1
ATOM 757 N N . SER A 1 95 ? 15.002 -1.999 -1.211 1.00 93.56 95 SER A N 1
ATOM 758 C CA . SER A 1 95 ? 15.637 -0.694 -1.443 1.00 93.56 95 SER A CA 1
ATOM 759 C C . SER A 1 95 ? 16.037 -0.529 -2.914 1.00 93.56 95 SER A C 1
ATOM 761 O O . SER A 1 95 ? 16.654 -1.422 -3.488 1.00 93.56 95 SER A O 1
ATOM 763 N N . GLY A 1 96 ? 15.663 0.600 -3.525 1.00 91.75 96 GLY A N 1
ATOM 764 C CA . GLY A 1 96 ? 15.946 0.902 -4.935 1.00 91.75 96 GLY A CA 1
ATOM 765 C C . GLY A 1 96 ? 15.211 0.039 -5.971 1.00 91.75 96 GLY A C 1
ATOM 766 O O . GLY A 1 96 ? 15.478 0.185 -7.160 1.00 91.75 96 GLY A O 1
ATOM 767 N N . ALA A 1 97 ? 14.305 -0.852 -5.563 1.00 92.81 97 ALA A N 1
ATOM 768 C CA . ALA A 1 97 ? 13.618 -1.740 -6.491 1.00 92.81 97 ALA A CA 1
ATOM 769 C C . ALA A 1 97 ? 12.451 -1.072 -7.239 1.00 92.81 97 ALA A C 1
ATOM 771 O O . ALA A 1 97 ? 11.765 -0.194 -6.707 1.00 92.81 97 ALA A O 1
ATOM 772 N N . SER A 1 98 ? 12.215 -1.555 -8.461 1.00 93.38 98 SER A N 1
ATOM 773 C CA . SER A 1 98 ? 10.936 -1.469 -9.167 1.00 93.38 98 SER A CA 1
ATOM 774 C C . SER A 1 98 ? 9.987 -2.580 -8.701 1.00 93.38 98 SER A C 1
ATOM 776 O O . SER A 1 98 ? 10.416 -3.563 -8.088 1.00 93.38 98 SER A O 1
ATOM 778 N N . LEU A 1 99 ? 8.702 -2.474 -9.045 1.00 93.75 99 LEU A N 1
ATOM 779 C CA . LEU A 1 99 ? 7.696 -3.504 -8.766 1.00 93.75 99 LEU A CA 1
ATOM 780 C C . LEU A 1 99 ? 8.043 -4.851 -9.406 1.00 93.75 99 LEU A C 1
ATOM 782 O O . LEU A 1 99 ? 7.732 -5.888 -8.826 1.00 93.75 99 LEU A O 1
ATOM 786 N N . ALA A 1 100 ? 8.731 -4.852 -10.552 1.00 94.25 100 ALA A N 1
ATOM 787 C CA . ALA A 1 100 ? 9.144 -6.072 -11.250 1.00 94.25 100 ALA A CA 1
ATOM 788 C C . ALA A 1 100 ? 10.086 -6.966 -10.420 1.00 94.25 100 ALA A C 1
ATOM 790 O O . ALA A 1 100 ? 10.159 -8.169 -10.656 1.00 94.25 100 ALA A O 1
ATOM 791 N N . HIS A 1 101 ? 10.791 -6.406 -9.432 1.00 95.19 101 HIS A N 1
ATOM 792 C CA . HIS A 1 101 ? 11.640 -7.185 -8.528 1.00 95.19 101 HIS A CA 1
ATOM 793 C C . HIS A 1 101 ? 10.866 -7.829 -7.368 1.00 95.19 101 HIS A C 1
ATOM 795 O O . HIS A 1 101 ? 11.432 -8.640 -6.633 1.00 95.19 101 HIS A O 1
ATOM 801 N N . HIS A 1 102 ? 9.595 -7.470 -7.164 1.00 97.31 102 HIS A N 1
ATOM 802 C CA . HIS A 1 102 ? 8.780 -8.035 -6.096 1.00 97.31 102 HIS A CA 1
ATOM 803 C C . HIS A 1 102 ? 8.058 -9.304 -6.564 1.00 97.31 102 HIS A C 1
ATOM 805 O O . HIS A 1 102 ? 7.434 -9.309 -7.625 1.00 97.31 102 HIS A O 1
ATOM 811 N N . PRO A 1 103 ? 8.037 -10.375 -5.750 1.00 97.38 103 PRO A N 1
ATOM 812 C CA . PRO A 1 103 ? 7.262 -11.572 -6.052 1.00 97.38 103 PRO A CA 1
ATOM 813 C C . PRO A 1 103 ? 5.779 -11.347 -5.706 1.00 97.38 103 PRO A C 1
ATOM 815 O O . PRO A 1 103 ? 5.277 -11.893 -4.724 1.00 97.38 103 PRO A O 1
ATOM 818 N N . ILE A 1 104 ? 5.081 -10.511 -6.487 1.00 97.75 104 ILE A N 1
ATOM 819 C CA . ILE A 1 104 ? 3.718 -10.033 -6.180 1.00 97.75 104 ILE A CA 1
ATOM 820 C C . ILE A 1 104 ? 2.748 -11.184 -5.908 1.00 97.75 104 ILE A C 1
ATOM 822 O O . ILE A 1 104 ? 2.078 -11.166 -4.881 1.00 97.75 104 ILE A O 1
ATOM 826 N N . GLU A 1 105 ? 2.715 -12.207 -6.765 1.00 97.69 105 GLU A N 1
ATOM 827 C CA . GLU A 1 105 ? 1.822 -13.365 -6.599 1.00 97.69 105 GLU A CA 1
ATOM 828 C C . GLU A 1 105 ? 2.017 -14.057 -5.245 1.00 97.69 105 GLU A C 1
ATOM 830 O O . GLU A 1 105 ? 1.054 -14.383 -4.549 1.00 97.69 105 GLU A O 1
ATOM 835 N N . TRP A 1 106 ? 3.272 -14.229 -4.828 1.00 98.25 106 TRP A N 1
ATOM 836 C CA . TRP A 1 106 ? 3.588 -14.813 -3.531 1.00 98.25 106 TRP A CA 1
ATOM 837 C C . TRP A 1 106 ? 3.187 -13.882 -2.383 1.00 98.25 106 TRP A C 1
ATOM 839 O O . TRP A 1 106 ? 2.630 -14.347 -1.392 1.00 98.25 106 TRP A O 1
ATOM 849 N N . LEU A 1 107 ? 3.425 -12.572 -2.517 1.00 98.19 107 LEU A N 1
ATOM 850 C CA . LEU A 1 107 ? 3.102 -11.585 -1.483 1.00 98.19 107 LEU A CA 1
ATOM 851 C C . LEU A 1 107 ? 1.596 -11.472 -1.220 1.00 98.19 107 LEU A C 1
ATOM 853 O O . LEU A 1 107 ? 1.199 -11.328 -0.066 1.00 98.19 107 LEU A O 1
ATOM 857 N N . VAL A 1 108 ? 0.767 -11.546 -2.266 1.00 98.00 108 VAL A N 1
ATOM 858 C CA . VAL A 1 108 ? -0.698 -11.438 -2.139 1.00 98.00 108 VAL A CA 1
ATOM 859 C C . VAL A 1 108 ? -1.371 -12.760 -1.769 1.00 98.00 108 VAL A C 1
ATOM 861 O O . VAL A 1 108 ? -2.554 -12.772 -1.435 1.00 98.00 108 VAL A O 1
ATOM 864 N N . THR A 1 109 ? -0.637 -13.875 -1.808 1.00 98.38 109 THR A N 1
ATOM 865 C CA . THR A 1 109 ? -1.173 -15.184 -1.430 1.00 98.38 109 THR A CA 1
ATOM 866 C C . THR A 1 109 ? -1.439 -15.226 0.084 1.00 98.38 109 THR A C 1
ATOM 868 O O . THR A 1 109 ? -0.509 -15.003 0.872 1.00 98.38 109 THR A O 1
ATOM 871 N N . PRO A 1 110 ? -2.666 -15.572 0.524 1.00 98.25 110 PRO A N 1
ATOM 872 C CA . PRO A 1 110 ? -2.989 -15.668 1.944 1.00 98.25 110 PRO A CA 1
ATOM 873 C C . PRO A 1 110 ? -2.039 -16.602 2.709 1.00 98.25 110 PRO A C 1
ATOM 875 O O . PRO A 1 110 ? -1.618 -17.653 2.223 1.00 98.25 110 PRO A O 1
ATOM 878 N N . GLY A 1 111 ? -1.667 -16.194 3.917 1.00 97.44 111 GLY A N 1
ATOM 879 C CA . GLY A 1 111 ? -0.790 -16.913 4.840 1.00 97.44 111 GLY A CA 1
ATOM 880 C C . GLY A 1 111 ? 0.713 -16.722 4.608 1.00 97.44 111 GLY A C 1
ATOM 881 O O . GLY A 1 111 ? 1.496 -17.028 5.504 1.00 97.44 111 GLY A O 1
ATOM 882 N N . ARG A 1 112 ? 1.158 -16.177 3.467 1.00 97.31 112 ARG A N 1
ATOM 883 C CA . ARG A 1 112 ? 2.601 -16.083 3.149 1.00 97.31 112 ARG A CA 1
ATOM 884 C C . ARG A 1 112 ? 3.373 -15.093 4.013 1.00 97.31 112 ARG A C 1
ATOM 886 O O . ARG A 1 112 ? 4.537 -15.331 4.319 1.00 97.31 112 ARG A O 1
ATOM 893 N N . ILE A 1 113 ? 2.719 -14.014 4.434 1.00 96.62 113 ILE A N 1
ATOM 894 C CA . ILE A 1 113 ? 3.330 -12.942 5.237 1.00 96.62 113 ILE A CA 1
ATOM 895 C C . ILE A 1 113 ? 2.565 -12.667 6.540 1.00 96.62 113 ILE A C 1
ATOM 897 O O . ILE A 1 113 ? 2.517 -11.540 7.037 1.00 96.62 113 ILE A O 1
ATOM 901 N N . GLY A 1 114 ? 1.971 -13.718 7.116 1.00 95.31 114 GLY A N 1
ATOM 902 C CA . GLY A 1 114 ? 1.315 -13.658 8.427 1.00 95.31 114 GLY A CA 1
ATOM 903 C C . GLY A 1 114 ? -0.050 -12.964 8.430 1.00 95.31 114 GLY A C 1
ATOM 904 O O . GLY A 1 114 ? -0.481 -12.487 9.475 1.00 95.31 114 GLY A O 1
ATOM 905 N N . VAL A 1 115 ? -0.705 -12.884 7.269 1.00 97.31 115 VAL A N 1
ATOM 906 C CA . VAL A 1 115 ? -2.102 -12.454 7.094 1.00 97.31 115 VAL A CA 1
ATOM 907 C C . VAL A 1 115 ? -2.830 -13.619 6.439 1.00 97.31 115 VAL A C 1
ATOM 909 O O . VAL A 1 115 ? -2.457 -14.010 5.339 1.00 97.31 115 VAL A O 1
ATOM 912 N N . MET A 1 116 ? -3.783 -14.235 7.139 1.00 97.56 116 MET A N 1
ATOM 913 C CA . MET A 1 116 ? -4.367 -15.527 6.738 1.00 97.56 116 MET A CA 1
ATOM 914 C C . MET A 1 116 ? -5.471 -15.415 5.689 1.00 97.56 116 MET A C 1
ATOM 916 O O . MET A 1 116 ? -5.749 -16.388 4.996 1.00 97.56 116 MET A O 1
ATOM 920 N N . GLU A 1 117 ? -6.086 -14.244 5.574 1.00 97.50 117 GLU A N 1
ATOM 921 C CA . GLU A 1 117 ? -7.110 -13.939 4.579 1.00 97.50 117 GLU A CA 1
ATOM 922 C C . GLU A 1 117 ? -6.515 -13.114 3.428 1.00 97.50 117 GLU A C 1
ATOM 924 O O . GLU A 1 117 ? -5.437 -12.535 3.587 1.00 97.50 117 GLU A O 1
ATOM 929 N N . PRO A 1 118 ? -7.184 -13.032 2.265 1.00 97.38 118 PRO A N 1
ATOM 930 C CA . PRO A 1 118 ? -6.767 -12.126 1.201 1.00 97.38 118 PRO A CA 1
ATOM 931 C C . PRO A 1 118 ? -6.660 -10.676 1.687 1.00 97.38 118 PRO A C 1
ATOM 933 O O . PRO A 1 118 ? -7.473 -10.212 2.496 1.00 97.38 118 PRO A O 1
ATOM 936 N N . PHE A 1 119 ? -5.668 -9.959 1.157 1.00 97.81 119 PHE A N 1
ATOM 937 C CA . PHE A 1 119 ? -5.600 -8.509 1.299 1.00 97.81 119 PHE A CA 1
ATOM 938 C C . PHE A 1 119 ? -6.798 -7.863 0.599 1.00 97.81 119 PHE A C 1
ATOM 940 O O . PHE A 1 119 ? -7.147 -8.234 -0.518 1.00 97.81 119 PHE A O 1
ATOM 947 N N . GLU A 1 120 ? -7.405 -6.883 1.260 1.00 96.88 120 GLU A N 1
ATOM 948 C CA . GLU A 1 120 ? -8.534 -6.106 0.732 1.00 96.88 120 GLU A CA 1
ATOM 949 C C . GLU A 1 120 ? -8.049 -4.954 -0.148 1.00 96.88 120 GLU A C 1
ATOM 951 O O . GLU A 1 120 ? -8.759 -4.497 -1.040 1.00 96.88 120 GLU A O 1
ATOM 956 N N . LEU A 1 121 ? -6.827 -4.481 0.106 1.00 96.19 121 LEU A N 1
ATOM 957 C CA . LEU A 1 121 ? -6.175 -3.439 -0.669 1.00 96.19 121 LEU A CA 1
ATOM 958 C C . LEU A 1 121 ? -4.674 -3.714 -0.769 1.00 96.19 121 LEU A C 1
ATOM 960 O O . LEU A 1 121 ? -4.012 -4.028 0.223 1.00 96.19 121 LEU A O 1
ATOM 964 N N . VAL A 1 122 ? -4.128 -3.541 -1.969 1.00 96.50 122 VAL A N 1
ATOM 965 C CA . VAL A 1 122 ? -2.685 -3.560 -2.214 1.00 96.50 122 VAL A CA 1
ATOM 966 C C . VAL A 1 122 ? -2.279 -2.209 -2.787 1.00 96.50 122 VAL A C 1
ATOM 968 O O . VAL A 1 122 ? -2.784 -1.790 -3.825 1.00 96.50 122 VAL A O 1
ATOM 971 N N . ILE A 1 123 ? -1.371 -1.522 -2.102 1.00 96.38 123 ILE A N 1
ATOM 972 C CA . ILE A 1 123 ? -0.811 -0.238 -2.519 1.00 96.38 123 ILE A CA 1
ATOM 973 C C . ILE A 1 123 ? 0.559 -0.512 -3.131 1.00 96.38 123 ILE A C 1
ATOM 975 O O . ILE A 1 123 ? 1.454 -1.024 -2.457 1.00 96.38 123 ILE A O 1
ATOM 979 N N . LEU A 1 124 ? 0.710 -0.171 -4.409 1.00 95.94 124 LEU A N 1
ATOM 980 C CA . LEU A 1 124 ? 1.903 -0.444 -5.202 1.00 95.94 124 LEU A CA 1
ATOM 981 C C . LEU A 1 124 ? 2.655 0.853 -5.506 1.00 95.94 124 LEU A C 1
ATOM 983 O O . LEU A 1 124 ? 2.049 1.843 -5.913 1.00 95.94 124 LEU A O 1
ATOM 987 N N . HIS A 1 125 ? 3.974 0.832 -5.347 1.00 93.00 125 HIS A N 1
ATOM 988 C CA . HIS A 1 125 ? 4.861 1.918 -5.748 1.00 93.00 125 HIS A CA 1
ATOM 989 C C . HIS A 1 125 ? 6.040 1.369 -6.551 1.00 93.00 125 HIS A C 1
ATOM 991 O O . HIS A 1 125 ? 6.819 0.563 -6.042 1.00 93.00 125 HIS A O 1
ATOM 997 N N . ASP A 1 126 ? 6.170 1.826 -7.796 1.00 92.62 126 ASP A N 1
ATOM 998 C CA . ASP A 1 126 ? 7.238 1.412 -8.710 1.00 92.62 126 ASP A CA 1
ATOM 999 C C . ASP A 1 126 ? 8.551 2.183 -8.484 1.00 92.62 126 ASP A C 1
ATOM 1001 O O . ASP A 1 126 ? 8.726 2.871 -7.474 1.00 92.62 126 ASP A O 1
ATOM 1005 N N . GLY A 1 127 ? 9.530 2.018 -9.371 1.00 87.81 127 GLY A N 1
ATOM 1006 C CA . GLY A 1 127 ? 10.839 2.647 -9.250 1.00 87.81 127 GLY A CA 1
ATOM 1007 C C . GLY A 1 127 ? 10.729 4.172 -9.189 1.00 87.81 127 GLY A C 1
ATOM 1008 O O . GLY A 1 127 ? 10.173 4.806 -10.081 1.00 87.81 127 GLY A O 1
ATOM 1009 N N . SER A 1 128 ? 11.315 4.789 -8.159 1.00 83.12 128 SER A N 1
ATOM 1010 C CA . SER A 1 128 ? 11.136 6.223 -7.875 1.00 83.12 128 SER A CA 1
ATOM 1011 C C . SER A 1 128 ? 11.647 7.162 -8.977 1.00 83.12 128 SER A C 1
ATOM 1013 O O . SER A 1 128 ? 11.221 8.310 -9.044 1.00 83.12 128 SER A O 1
ATOM 1015 N N . ALA A 1 129 ? 12.561 6.690 -9.831 1.00 82.81 129 ALA A N 1
ATOM 1016 C CA . ALA A 1 129 ? 13.101 7.451 -10.957 1.00 82.81 129 ALA A CA 1
ATOM 1017 C C . ALA A 1 129 ? 12.362 7.195 -12.281 1.00 82.81 129 ALA A C 1
ATOM 1019 O O . ALA A 1 129 ? 12.478 8.007 -13.193 1.00 82.81 129 ALA A O 1
ATOM 1020 N N . GLN A 1 130 ? 11.571 6.123 -12.393 1.00 80.62 130 GLN A N 1
ATOM 1021 C CA . GLN A 1 130 ? 10.960 5.714 -13.663 1.00 80.62 130 GLN A CA 1
ATOM 1022 C C . GLN A 1 130 ? 10.050 6.778 -14.297 1.00 80.62 130 GLN A C 1
ATOM 1024 O O . GLN A 1 130 ? 10.115 6.928 -15.515 1.00 80.62 130 GLN A O 1
ATOM 1029 N N . PRO A 1 131 ? 9.261 7.580 -13.547 1.00 78.56 131 PRO A N 1
ATOM 1030 C CA . PRO A 1 131 ? 8.481 8.663 -14.154 1.00 78.56 131 PRO A CA 1
ATOM 1031 C C . PRO A 1 131 ? 9.336 9.759 -14.813 1.00 78.56 131 PRO A C 1
ATOM 1033 O O . PRO A 1 131 ? 8.815 10.560 -15.585 1.00 78.56 131 PRO A O 1
ATOM 1036 N N . LEU A 1 132 ? 10.630 9.823 -14.484 1.00 80.00 132 LEU A N 1
ATOM 1037 C CA . LEU A 1 132 ? 11.589 10.807 -14.989 1.00 80.00 132 LEU A CA 1
ATOM 1038 C C . LEU A 1 132 ? 12.470 10.243 -16.114 1.00 80.00 132 LEU A C 1
ATOM 1040 O O . LEU A 1 132 ? 13.230 10.987 -16.734 1.00 80.00 132 LEU A O 1
ATOM 1044 N N . GLU A 1 133 ? 12.400 8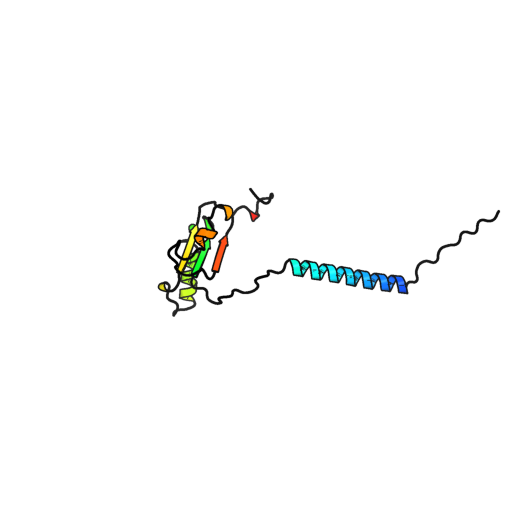.938 -16.380 1.00 77.50 133 GLU A N 1
ATOM 1045 C CA . GLU A 1 133 ? 13.210 8.293 -17.405 1.00 77.50 133 GLU A CA 1
ATOM 1046 C C . GLU A 1 133 ? 12.555 8.463 -18.784 1.00 77.50 133 GLU A C 1
ATOM 1048 O O . GLU A 1 133 ? 11.431 8.036 -19.034 1.00 77.50 133 GLU A O 1
ATOM 1053 N N . HIS A 1 134 ? 13.279 9.083 -19.721 1.00 61.75 134 HIS A N 1
ATOM 1054 C CA . HIS A 1 134 ? 12.801 9.345 -21.088 1.00 61.75 134 HIS A CA 1
ATOM 1055 C C . HIS A 1 134 ? 12.646 8.087 -21.962 1.00 61.75 134 HIS A C 1
ATOM 1057 O O . HIS A 1 134 ? 12.298 8.188 -23.136 1.00 61.75 134 HIS A O 1
ATOM 1063 N N . THR A 1 135 ? 12.920 6.900 -21.426 1.00 60.41 135 THR A N 1
ATOM 1064 C CA . THR A 1 135 ? 12.729 5.622 -22.116 1.00 60.41 135 THR A CA 1
ATOM 1065 C C . THR A 1 135 ? 11.908 4.732 -21.200 1.00 60.41 135 THR A C 1
ATOM 1067 O O . THR A 1 135 ? 12.354 4.395 -20.108 1.00 60.41 135 THR A O 1
ATOM 1070 N N . GLY A 1 136 ? 10.692 4.386 -21.620 1.00 54.41 136 GLY A N 1
ATOM 1071 C CA . GLY A 1 136 ? 9.882 3.419 -20.893 1.00 54.41 136 GLY A CA 1
ATOM 1072 C C . GLY A 1 136 ? 10.610 2.076 -20.845 1.00 54.41 136 GLY A C 1
ATOM 1073 O O . GLY A 1 136 ? 10.853 1.487 -21.894 1.00 54.41 136 GLY A O 1
ATOM 1074 N N . ALA 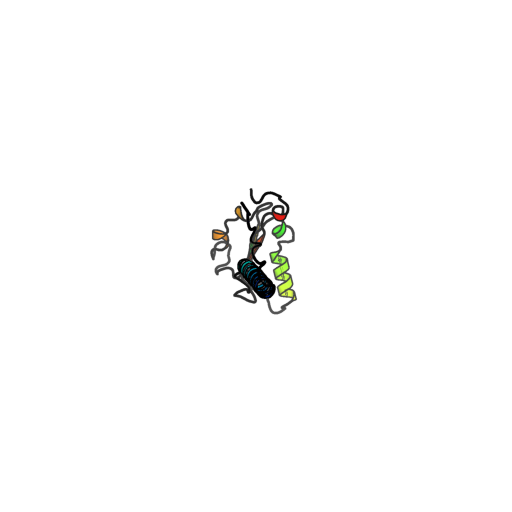A 1 137 ? 10.903 1.618 -19.629 1.00 47.81 137 ALA A N 1
ATOM 1075 C CA . ALA A 1 137 ? 11.469 0.320 -19.262 1.00 47.81 137 ALA A CA 1
ATOM 1076 C C . ALA A 1 137 ? 12.994 0.132 -19.426 1.00 47.81 137 ALA A C 1
ATOM 1078 O O . ALA A 1 137 ? 13.571 0.264 -20.506 1.00 47.81 137 ALA A O 1
ATOM 1079 N N . ARG A 1 138 ? 13.616 -0.290 -18.319 1.00 49.34 138 ARG A N 1
ATOM 1080 C CA . ARG A 1 138 ? 14.711 -1.265 -18.305 1.00 49.34 138 ARG A CA 1
ATOM 1081 C C . ARG A 1 138 ? 14.173 -2.573 -17.752 1.00 49.34 138 ARG A C 1
ATOM 1083 O O . ARG A 1 138 ? 13.318 -2.487 -16.841 1.00 49.34 138 ARG A O 1
#

Solvent-accessible surface area (backbone atoms only — not comparable to full-atom values): 8588 Å² total; per-residue (Å²): 138,85,85,81,84,78,77,80,81,76,79,54,70,68,58,54,52,54,51,50,53,52,50,54,51,52,51,51,52,52,54,55,54,57,52,62,74,69,56,68,93,71,84,69,73,94,57,91,79,68,44,31,34,38,40,38,29,16,45,81,44,43,79,58,82,25,48,66,54,56,53,52,51,52,50,33,70,75,32,83,85,50,54,70,89,69,47,52,68,46,76,51,64,42,76,86,31,40,52,87,77,49,65,57,74,58,67,60,36,55,49,69,78,82,45,74,59,68,60,72,39,74,49,77,40,59,36,91,58,55,93,75,44,95,59,90,77,132

Mean predicted aligned error: 10.42 Å